Protein AF-A0A929IYF4-F1 (afdb_monomer_lite)

Foldseek 3Di:
DDDDDDDDDDDDPDPPDPPDDDDPVNVVVVVVVVVVVVVVVVVVVVVVVVVVVVVVVVVVVVVVVVVVVVVVVVVVVPPDFDQDQDPVRDGDTQWDDDPPDTDHDD

Structure (mmCIF, N/CA/C/O backbone):
data_AF-A0A929IYF4-F1
#
_entry.id   AF-A0A929IYF4-F1
#
loop_
_atom_site.group_PDB
_atom_site.id
_atom_site.type_symbol
_atom_site.label_atom_id
_atom_site.label_alt_id
_atom_site.label_comp_id
_atom_site.label_asym_id
_atom_site.label_entity_id
_atom_site.label_seq_id
_atom_site.pdbx_PDB_ins_code
_atom_site.Cartn_x
_atom_site.Cartn_y
_atom_site.Cartn_z
_atom_site.occupancy
_atom_site.B_iso_or_equiv
_atom_site.auth_seq_id
_atom_site.auth_comp_id
_atom_site.auth_asym_id
_atom_site.auth_atom_id
_atom_site.pdbx_PDB_model_num
ATOM 1 N N . MET A 1 1 ? -24.006 65.290 54.789 1.00 52.16 1 MET A N 1
ATOM 2 C CA . MET A 1 1 ? -23.890 65.030 53.338 1.00 52.16 1 MET A CA 1
ATOM 3 C C . MET A 1 1 ? -23.030 63.783 53.164 1.00 52.16 1 MET A C 1
ATOM 5 O O . MET A 1 1 ? -21.843 63.839 53.445 1.00 52.16 1 MET A O 1
ATOM 9 N N . LYS A 1 2 ? -23.649 62.620 52.917 1.00 52.84 2 LYS A N 1
ATOM 10 C CA . LYS A 1 2 ? -23.012 61.292 53.009 1.00 52.84 2 LYS A CA 1
ATOM 11 C C . LYS A 1 2 ? -23.027 60.668 51.615 1.00 52.84 2 LYS A C 1
ATOM 13 O O . LYS A 1 2 ? -23.988 59.993 51.257 1.00 52.84 2 LYS A O 1
ATOM 18 N N . GLU A 1 3 ? -22.016 60.973 50.810 1.00 56.56 3 GLU A N 1
ATOM 19 C CA . GLU A 1 3 ? -21.898 60.395 49.471 1.00 56.56 3 GLU A CA 1
ATOM 20 C C . GLU A 1 3 ? -21.140 59.071 49.483 1.00 56.56 3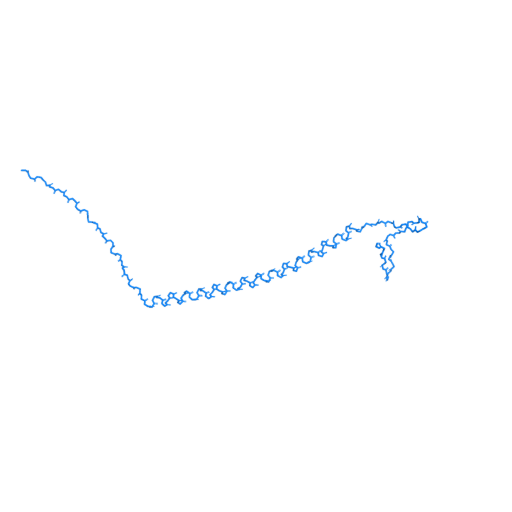 GLU A C 1
ATOM 22 O O . GLU A 1 3 ? -20.269 58.796 50.309 1.00 56.56 3 GLU A O 1
ATOM 27 N N . ARG A 1 4 ? -21.627 58.194 48.614 1.00 63.00 4 ARG A N 1
ATOM 28 C CA . ARG A 1 4 ? -21.581 56.745 48.722 1.00 63.00 4 ARG A CA 1
ATOM 29 C C . ARG A 1 4 ? -20.280 56.204 48.134 1.00 63.00 4 ARG A C 1
ATOM 31 O O . ARG A 1 4 ? -19.953 56.480 46.985 1.00 63.00 4 ARG A O 1
ATOM 38 N N . LYS A 1 5 ? -19.594 55.339 48.888 1.00 60.50 5 LYS A N 1
ATOM 39 C CA . LYS A 1 5 ? -18.618 54.396 48.327 1.00 60.50 5 LYS A CA 1
ATOM 40 C C . LYS A 1 5 ? -19.350 53.454 47.372 1.00 60.50 5 LYS A C 1
ATOM 42 O O . LYS A 1 5 ? -20.174 52.661 47.819 1.00 60.50 5 LYS A O 1
ATOM 47 N N . THR A 1 6 ? -19.019 53.513 46.088 1.00 60.31 6 THR A N 1
ATOM 48 C CA . THR A 1 6 ? -19.467 52.521 45.104 1.00 60.31 6 THR A CA 1
ATOM 49 C C . THR A 1 6 ? -18.271 51.639 44.770 1.00 60.31 6 THR A C 1
ATOM 51 O O . THR A 1 6 ? -17.393 52.038 44.014 1.00 60.31 6 THR A O 1
ATOM 54 N N . ILE A 1 7 ? -18.194 50.468 45.406 1.00 65.06 7 ILE A N 1
ATOM 55 C CA . ILE A 1 7 ? -17.186 49.446 45.106 1.00 65.06 7 ILE A CA 1
ATOM 56 C C . ILE A 1 7 ? -17.862 48.420 44.198 1.00 65.06 7 ILE A C 1
ATOM 58 O O . ILE A 1 7 ? -18.731 47.672 44.644 1.00 65.06 7 ILE A O 1
ATOM 62 N N . TYR A 1 8 ? -17.490 48.405 42.919 1.00 65.19 8 TYR A N 1
ATOM 63 C CA . TYR A 1 8 ? -17.940 47.391 41.969 1.00 65.19 8 TYR A CA 1
ATOM 64 C C . TYR A 1 8 ? -17.090 46.129 42.142 1.00 65.19 8 TYR A C 1
ATOM 66 O O . TYR A 1 8 ? -15.968 46.056 41.649 1.00 65.19 8 TYR A O 1
ATOM 74 N N . TYR A 1 9 ? -17.617 45.121 42.838 1.00 61.22 9 TYR A N 1
ATOM 75 C CA . TYR A 1 9 ? -17.037 43.779 42.799 1.00 61.22 9 TYR A CA 1
ATOM 76 C C . TYR A 1 9 ? -17.517 43.070 41.531 1.00 61.22 9 TYR A C 1
ATOM 78 O O . TYR A 1 9 ? -18.672 42.651 41.433 1.00 61.22 9 TYR A O 1
ATOM 86 N N . GLY A 1 10 ? -16.623 42.956 40.548 1.00 68.38 10 GLY A N 1
ATOM 87 C CA . GLY A 1 10 ? -16.837 42.136 39.361 1.00 68.38 10 GLY A CA 1
ATOM 88 C C . GLY A 1 10 ? -17.045 40.677 39.762 1.00 68.38 10 GLY A C 1
ATOM 89 O O . GLY A 1 10 ? -16.165 40.051 40.351 1.00 68.38 10 GLY A O 1
ATOM 90 N N . LYS A 1 11 ? -18.221 40.123 39.455 1.00 67.56 11 LYS A N 1
ATOM 91 C CA . LYS A 1 11 ? -18.465 38.686 39.587 1.00 67.56 11 LYS A CA 1
ATOM 92 C C . LYS A 1 11 ? -17.694 37.951 38.493 1.00 67.56 11 LYS A C 1
ATOM 94 O O . LYS A 1 11 ? -18.114 37.944 37.339 1.00 67.56 11 LYS A O 1
ATOM 99 N N . VAL A 1 12 ? -16.591 37.304 38.859 1.00 69.12 12 VAL A N 1
ATOM 100 C CA . VAL A 1 12 ? -15.920 36.330 37.991 1.00 69.12 12 VAL A CA 1
ATOM 101 C C . VAL A 1 12 ? -16.787 35.073 37.947 1.00 69.12 12 VAL A C 1
ATOM 103 O O . VAL A 1 12 ? -16.931 34.364 38.943 1.00 69.12 12 VAL A O 1
ATOM 106 N N . LYS A 1 13 ? -17.409 34.813 36.795 1.00 68.31 13 LYS A N 1
ATOM 107 C CA . LYS A 1 13 ? -18.137 33.570 36.532 1.00 68.31 13 LYS A CA 1
ATOM 108 C C . LYS A 1 13 ? -17.105 32.472 36.273 1.00 68.31 13 LYS A C 1
ATOM 110 O O . LYS A 1 13 ? -16.592 32.357 35.165 1.00 68.31 13 LYS A O 1
ATOM 115 N N . LEU A 1 14 ? -16.784 31.694 37.306 1.00 67.81 14 LEU A N 1
ATOM 116 C CA . LEU A 1 14 ? -16.053 30.436 37.157 1.00 67.81 14 LEU A CA 1
ATOM 117 C C . LEU A 1 14 ? -16.872 29.529 36.238 1.00 67.81 14 LEU A C 1
ATOM 119 O O . LEU A 1 14 ? -17.995 29.141 36.561 1.00 67.81 14 LEU A O 1
ATOM 123 N N . ILE A 1 15 ? -16.326 29.251 35.060 1.00 69.56 15 ILE A N 1
ATOM 124 C CA . ILE A 1 15 ? -16.86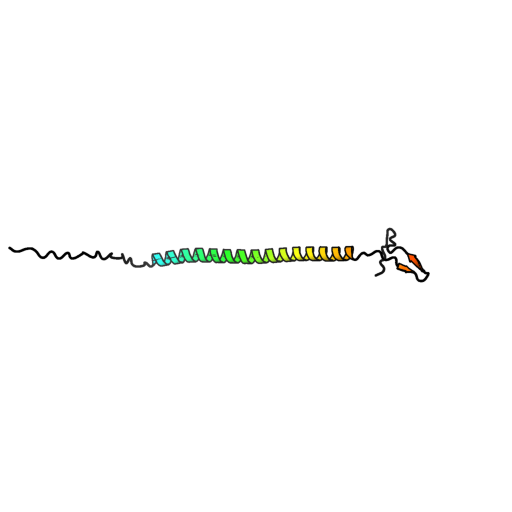9 28.262 34.141 1.00 69.56 15 ILE A CA 1
ATOM 125 C C . ILE A 1 15 ? -16.622 26.922 34.833 1.00 69.56 15 ILE A C 1
ATOM 127 O O . ILE A 1 15 ? -15.487 26.452 34.883 1.00 69.56 15 ILE A O 1
ATOM 131 N N . SER A 1 16 ? -17.646 26.347 35.463 1.00 66.88 16 SER A N 1
ATOM 132 C CA . SER A 1 16 ? -17.548 24.995 36.000 1.00 66.88 16 SER A CA 1
ATOM 133 C C . SER A 1 16 ? -17.415 24.058 34.805 1.00 66.88 16 SER A C 1
ATOM 135 O O . SER A 1 16 ? -18.402 23.768 34.126 1.00 66.88 16 SER A O 1
ATOM 137 N N . GLY A 1 17 ? -16.182 23.656 34.501 1.00 68.25 17 GLY A N 1
ATOM 138 C CA . GLY A 1 17 ? -15.917 22.591 33.548 1.00 68.25 17 GLY A CA 1
ATOM 139 C C . GLY A 1 17 ? -16.686 21.355 33.994 1.00 68.25 17 GLY A C 1
ATOM 140 O O . GLY A 1 17 ? -16.586 20.947 35.149 1.00 68.25 17 GLY A O 1
ATOM 141 N N . ILE A 1 18 ? -17.500 20.801 33.101 1.00 65.75 18 ILE A N 1
ATOM 142 C CA . ILE A 1 18 ? -18.193 19.547 33.362 1.00 65.75 18 ILE A CA 1
ATOM 143 C C . ILE A 1 18 ? -17.119 18.458 33.341 1.00 65.75 18 ILE A C 1
ATOM 145 O O . ILE A 1 18 ? -16.703 18.008 32.278 1.00 65.75 18 ILE A O 1
ATOM 149 N N . THR A 1 19 ? -16.638 18.044 34.508 1.00 66.50 19 THR A N 1
ATOM 150 C CA . THR A 1 19 ? -15.855 16.816 34.644 1.00 66.50 19 THR A CA 1
ATOM 151 C C . THR A 1 19 ? -16.816 15.632 34.616 1.00 66.50 19 THR A C 1
ATOM 153 O O . THR A 1 19 ? -17.274 15.152 35.651 1.00 66.50 19 THR A O 1
ATOM 156 N N . VAL A 1 20 ? -17.164 15.183 33.407 1.00 71.88 20 VAL A N 1
ATOM 157 C CA . VAL A 1 20 ? -17.834 13.891 33.204 1.00 71.88 20 VAL A CA 1
ATOM 158 C C . VAL A 1 20 ? -16.789 12.793 33.413 1.00 71.88 20 VAL A C 1
ATOM 160 O O . VAL A 1 20 ? -15.709 12.844 32.827 1.00 71.88 20 VAL A O 1
ATOM 163 N N . GLY A 1 21 ? -17.075 11.834 34.293 1.00 72.69 21 GLY A N 1
ATOM 164 C CA . GLY A 1 21 ? -16.198 10.688 34.533 1.00 72.69 21 GLY A CA 1
ATOM 165 C C . GLY A 1 21 ? -16.193 9.727 33.342 1.00 72.69 21 GLY A C 1
ATOM 166 O O . GLY A 1 21 ? -17.247 9.425 32.789 1.00 72.69 21 GLY A O 1
ATOM 167 N N . PHE A 1 22 ? -15.007 9.242 32.972 1.00 78.56 22 PHE A N 1
ATOM 168 C CA . PHE A 1 22 ? -14.805 8.261 31.903 1.00 78.56 22 PHE A CA 1
ATOM 169 C C . PHE A 1 22 ? -15.453 6.926 32.292 1.00 78.56 22 PHE A C 1
ATOM 171 O O . PHE A 1 22 ? -15.200 6.410 33.385 1.00 78.56 22 PHE A O 1
ATOM 178 N N . THR A 1 23 ? -16.287 6.356 31.424 1.00 91.31 23 THR A N 1
ATOM 179 C CA . THR A 1 23 ? -16.912 5.050 31.694 1.00 91.31 23 THR A CA 1
ATOM 180 C C . THR A 1 23 ? -16.098 3.908 31.084 1.00 91.31 23 THR A C 1
ATOM 182 O O . THR A 1 23 ? -15.378 4.088 30.103 1.00 91.31 23 THR A O 1
ATOM 185 N N . LEU A 1 24 ? -16.243 2.692 31.625 1.00 93.19 24 LEU A N 1
ATOM 186 C CA . LEU A 1 24 ? -15.657 1.490 31.011 1.00 93.19 24 LEU A CA 1
ATOM 187 C C . LEU A 1 24 ? -16.177 1.266 29.583 1.00 93.19 24 LEU A C 1
ATOM 189 O O . LEU A 1 24 ? -15.424 0.836 28.713 1.00 93.19 24 LEU A O 1
ATOM 193 N N . LEU A 1 25 ? -17.453 1.579 29.339 1.00 94.06 25 LEU A N 1
ATOM 194 C CA . LEU A 1 25 ? -18.077 1.438 28.025 1.00 94.06 25 LEU A CA 1
ATOM 195 C C . LEU A 1 25 ? -17.405 2.349 26.991 1.00 94.06 25 LEU A C 1
ATOM 197 O O . LEU A 1 25 ? -17.155 1.920 25.870 1.00 94.06 25 LEU A O 1
ATOM 201 N N . GLU A 1 26 ? -17.061 3.575 27.375 1.00 91.88 26 GLU A N 1
ATOM 202 C CA . GLU A 1 26 ? -16.405 4.549 26.500 1.00 91.88 26 GLU A CA 1
ATOM 203 C C . GLU A 1 26 ? -15.003 4.088 26.078 1.00 91.88 26 GLU A C 1
ATOM 205 O O . GLU A 1 26 ? -14.660 4.147 24.896 1.00 91.88 26 GLU A O 1
ATOM 210 N N . LEU A 1 27 ? -14.234 3.511 27.012 1.00 94.75 27 LEU A N 1
ATOM 211 C CA . LEU A 1 27 ? -12.948 2.883 26.699 1.00 94.75 27 LEU A CA 1
ATOM 212 C C . LEU A 1 27 ? -13.112 1.693 25.744 1.00 94.75 27 LEU A C 1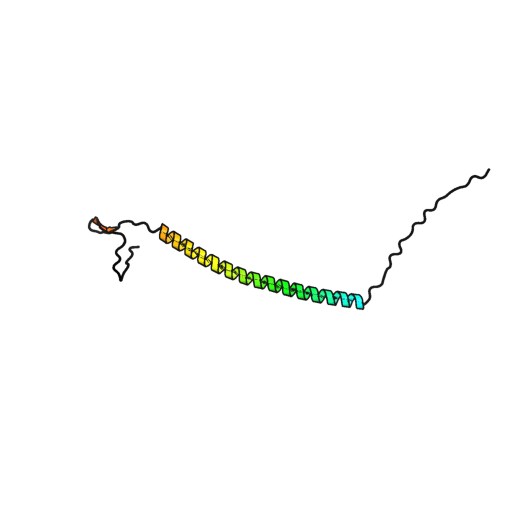
ATOM 214 O O . LEU A 1 27 ? -12.345 1.559 24.794 1.00 94.75 27 LEU A O 1
ATOM 218 N N . LEU A 1 28 ? -14.108 0.833 25.979 1.00 96.88 28 LEU A N 1
ATOM 219 C CA . LEU A 1 28 ? -14.365 -0.333 25.130 1.00 96.88 28 LEU A CA 1
ATOM 220 C C . LEU A 1 28 ? -14.734 0.075 23.703 1.00 96.88 28 LEU A C 1
ATOM 222 O O . LEU A 1 28 ? -14.211 -0.505 22.753 1.00 96.88 28 LEU A O 1
ATOM 226 N N . VAL A 1 29 ? -15.586 1.089 23.544 1.00 96.44 29 VAL A N 1
ATOM 227 C CA . VAL A 1 29 ? -15.948 1.620 22.223 1.00 96.44 29 VAL A CA 1
ATOM 228 C C . VAL A 1 29 ? -14.728 2.245 21.542 1.00 96.44 29 VAL A C 1
ATOM 230 O O . VAL A 1 29 ? -14.478 1.959 20.371 1.00 96.44 29 VAL A O 1
ATOM 233 N N . ALA A 1 30 ? -13.924 3.029 22.266 1.00 96.75 30 ALA A N 1
ATOM 234 C CA . ALA A 1 30 ? -12.698 3.613 21.726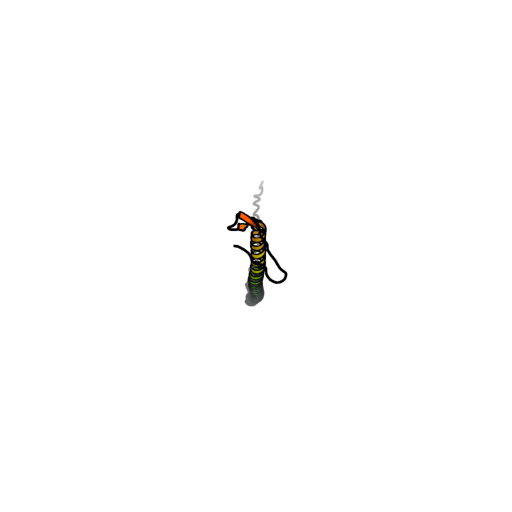 1.00 96.75 30 ALA A CA 1
ATOM 235 C C . ALA A 1 30 ? -11.710 2.535 21.249 1.00 96.75 30 ALA A C 1
ATOM 237 O O . ALA A 1 30 ? -11.183 2.630 20.141 1.00 96.75 30 ALA A O 1
ATOM 238 N N . LEU A 1 31 ? -11.506 1.479 22.043 1.00 97.62 31 LEU A N 1
ATOM 239 C CA . LEU A 1 31 ? -10.644 0.352 21.683 1.00 97.62 31 LEU A CA 1
ATOM 240 C C . LEU A 1 31 ? -11.199 -0.450 20.503 1.00 97.62 31 LEU A C 1
ATOM 242 O O . LEU A 1 31 ? -10.425 -0.850 19.638 1.00 97.62 31 LEU A O 1
ATOM 246 N N . ALA A 1 32 ? -12.515 -0.655 20.430 1.00 98.06 32 ALA A N 1
ATOM 247 C CA . ALA A 1 32 ? -13.144 -1.348 19.309 1.00 98.06 32 ALA A CA 1
ATOM 248 C C . ALA A 1 32 ? -12.939 -0.583 17.992 1.00 98.06 32 ALA A C 1
ATOM 250 O O . ALA A 1 32 ? -12.494 -1.164 17.002 1.00 98.06 32 ALA A O 1
ATOM 251 N N . ILE A 1 33 ? -13.190 0.730 17.992 1.00 98.25 33 ILE A N 1
ATOM 252 C CA . ILE A 1 33 ? -12.969 1.584 16.817 1.00 98.25 33 ILE A CA 1
ATOM 253 C C . ILE A 1 33 ? -11.481 1.609 16.453 1.00 98.25 33 ILE A C 1
ATOM 255 O O . ILE A 1 33 ? -11.125 1.426 15.288 1.00 98.25 33 ILE A O 1
ATOM 259 N N . PHE A 1 34 ? -10.604 1.781 17.445 1.00 98.50 34 PHE A N 1
ATOM 260 C CA . PHE A 1 34 ? -9.160 1.786 17.233 1.00 98.50 34 PHE A CA 1
ATOM 261 C C . PHE A 1 34 ? -8.665 0.472 16.620 1.00 98.50 34 PHE A C 1
ATOM 263 O O . PHE A 1 34 ? -7.890 0.501 15.667 1.00 98.50 34 PHE A O 1
ATOM 270 N N . ALA A 1 35 ? -9.145 -0.674 17.108 1.00 98.44 35 ALA A N 1
ATOM 271 C CA . ALA A 1 35 ? -8.778 -1.984 16.583 1.00 98.44 35 ALA A CA 1
ATOM 272 C C . ALA A 1 35 ? -9.190 -2.151 15.112 1.00 98.44 35 ALA A C 1
ATOM 274 O O . ALA A 1 35 ? -8.395 -2.640 14.309 1.00 98.44 35 ALA A O 1
ATOM 275 N N . VAL A 1 36 ? -10.391 -1.695 14.737 1.00 98.56 36 VAL A N 1
ATOM 276 C CA . VAL A 1 36 ? -10.852 -1.725 13.338 1.00 98.56 36 VAL A CA 1
ATOM 277 C C . VAL A 1 36 ? -9.967 -0.844 12.455 1.00 98.56 36 VAL A C 1
ATOM 279 O O . VAL A 1 36 ? -9.486 -1.306 11.420 1.00 98.56 36 VAL A O 1
ATOM 282 N N . ILE A 1 37 ? -9.686 0.392 12.878 1.00 98.56 37 ILE A N 1
ATOM 283 C CA . ILE A 1 37 ? -8.815 1.310 12.127 1.00 98.56 37 ILE A CA 1
ATOM 284 C C . ILE A 1 37 ? -7.401 0.729 11.992 1.00 98.56 37 ILE A C 1
ATOM 286 O O . ILE A 1 37 ? -6.832 0.755 10.902 1.00 98.56 37 ILE A O 1
ATOM 290 N N . ALA A 1 38 ? -6.842 0.167 13.065 1.00 98.38 38 ALA A N 1
ATOM 291 C CA . ALA A 1 38 ? -5.519 -0.449 13.056 1.00 98.38 38 ALA A CA 1
ATOM 292 C C . ALA A 1 38 ? -5.457 -1.656 12.106 1.00 98.38 38 ALA A C 1
ATOM 294 O O . ALA A 1 38 ? -4.507 -1.777 11.331 1.00 98.38 38 ALA A O 1
ATOM 295 N N . ALA A 1 39 ? -6.485 -2.510 12.106 1.00 98.25 39 ALA A N 1
ATOM 296 C CA . ALA A 1 39 ? -6.580 -3.639 11.184 1.00 98.25 39 ALA A CA 1
ATOM 297 C C . ALA A 1 39 ? -6.649 -3.172 9.719 1.00 98.25 39 ALA A C 1
ATOM 299 O O . ALA A 1 39 ? -5.931 -3.696 8.863 1.00 98.25 39 ALA A O 1
ATOM 300 N N . MET A 1 40 ? -7.452 -2.142 9.433 1.00 98.44 40 MET A N 1
ATOM 301 C CA . MET A 1 40 ? -7.532 -1.541 8.098 1.00 98.44 40 MET A CA 1
ATOM 302 C C . MET A 1 40 ? -6.197 -0.923 7.668 1.00 98.44 40 MET A C 1
ATOM 304 O O . MET A 1 40 ? -5.757 -1.146 6.541 1.00 98.44 40 MET A O 1
ATOM 308 N N . ALA A 1 41 ? -5.525 -0.192 8.559 1.00 98.12 41 ALA A N 1
ATOM 309 C CA . ALA A 1 41 ? -4.225 0.416 8.287 1.00 98.12 41 ALA A CA 1
ATOM 310 C C . ALA A 1 41 ? -3.154 -0.643 7.991 1.00 98.12 41 ALA A C 1
ATOM 312 O O . ALA A 1 41 ? -2.402 -0.508 7.025 1.00 98.12 41 ALA A O 1
ATOM 313 N N . TYR A 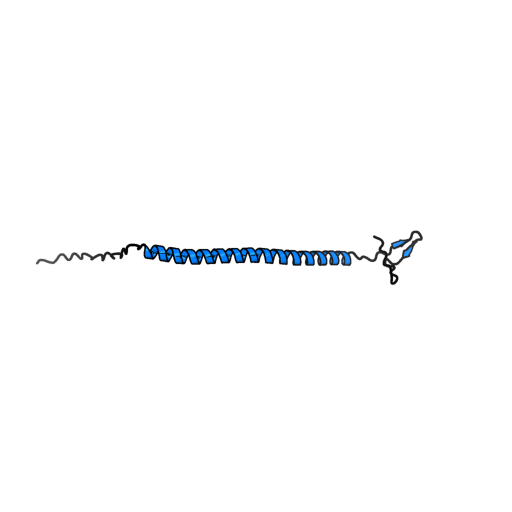1 42 ? -3.125 -1.728 8.771 1.00 97.88 42 TYR A N 1
ATOM 314 C CA . TYR A 1 42 ? -2.213 -2.846 8.541 1.00 97.88 42 TYR A CA 1
ATOM 315 C C . TYR A 1 42 ? -2.475 -3.529 7.191 1.00 97.88 42 TYR A C 1
ATOM 317 O O . TYR A 1 42 ? -1.543 -3.765 6.420 1.00 97.88 42 TYR A O 1
ATOM 325 N N . SER A 1 43 ? -3.746 -3.769 6.852 1.00 97.25 43 SER A N 1
ATOM 326 C CA . SER A 1 43 ? -4.133 -4.293 5.536 1.00 97.25 43 SER A CA 1
ATOM 327 C C . SER A 1 43 ? -3.717 -3.353 4.396 1.00 97.25 43 SER A C 1
ATOM 329 O O . SER A 1 43 ? -3.219 -3.804 3.359 1.00 97.25 43 SER A O 1
ATOM 331 N N . GLY A 1 44 ? -3.885 -2.041 4.581 1.00 97.94 44 GLY A N 1
ATOM 332 C CA . GLY A 1 44 ? -3.454 -1.022 3.624 1.00 97.94 44 GLY A CA 1
ATOM 333 C C . GLY A 1 44 ? -1.941 -1.038 3.406 1.00 97.94 44 GLY A C 1
ATOM 334 O O . GLY A 1 44 ? -1.484 -1.065 2.264 1.00 97.94 44 GLY A O 1
ATOM 335 N N . LEU A 1 45 ? -1.157 -1.119 4.484 1.00 98.00 45 LEU A N 1
ATOM 336 C CA . LEU A 1 45 ? 0.300 -1.235 4.405 1.00 98.00 45 LEU A CA 1
ATOM 337 C C . LEU A 1 45 ? 0.728 -2.493 3.641 1.00 98.00 45 LEU A C 1
ATOM 339 O O . LEU A 1 45 ? 1.564 -2.409 2.743 1.00 98.00 45 LEU A O 1
ATOM 343 N N . ASN A 1 46 ? 0.131 -3.646 3.950 1.00 98.06 46 ASN A N 1
ATOM 344 C CA . ASN A 1 46 ? 0.443 -4.894 3.255 1.00 98.06 46 ASN A CA 1
ATOM 345 C C . ASN A 1 46 ? 0.146 -4.809 1.746 1.00 98.06 46 ASN A C 1
ATOM 347 O O . ASN A 1 46 ? 0.917 -5.297 0.916 1.00 98.06 46 ASN A O 1
ATOM 351 N N . THR A 1 47 ? -0.943 -4.126 1.387 1.00 97.81 47 THR A N 1
ATOM 352 C CA . THR A 1 47 ? -1.309 -3.863 -0.011 1.00 97.81 47 THR A CA 1
ATOM 353 C C . THR A 1 47 ? -0.241 -3.021 -0.711 1.00 97.81 47 THR A C 1
ATOM 355 O O . THR A 1 47 ? 0.194 -3.373 -1.806 1.00 97.81 47 THR A O 1
ATOM 358 N N . ILE A 1 48 ? 0.242 -1.955 -0.066 1.00 98.06 48 ILE A N 1
ATOM 359 C CA . ILE A 1 48 ? 1.301 -1.087 -0.608 1.00 98.06 48 ILE A CA 1
ATOM 360 C C . ILE A 1 48 ? 2.610 -1.860 -0.791 1.00 98.06 48 ILE A C 1
ATOM 362 O O . ILE A 1 48 ? 3.254 -1.735 -1.832 1.00 98.06 48 ILE A O 1
ATOM 366 N N . LEU A 1 49 ? 3.003 -2.676 0.190 1.00 98.31 49 LEU A N 1
ATOM 367 C CA . LEU A 1 49 ? 4.218 -3.489 0.098 1.00 98.31 49 LEU A CA 1
ATOM 368 C C . LEU A 1 49 ? 4.140 -4.479 -1.068 1.00 98.31 49 LEU A C 1
ATOM 370 O O . LEU A 1 49 ? 5.087 -4.596 -1.844 1.00 98.31 49 LEU A O 1
ATOM 374 N N . THR A 1 50 ? 2.993 -5.134 -1.235 1.00 98.00 50 THR A N 1
ATOM 375 C CA . THR A 1 50 ? 2.766 -6.073 -2.341 1.00 98.00 50 THR A CA 1
ATOM 376 C C . THR A 1 50 ? 2.785 -5.359 -3.693 1.00 98.00 50 THR A C 1
ATOM 378 O O . THR A 1 50 ? 3.440 -5.821 -4.627 1.00 98.00 50 THR A O 1
ATOM 381 N N . ALA A 1 51 ? 2.134 -4.197 -3.792 1.00 97.50 51 ALA A N 1
ATOM 382 C CA . ALA A 1 51 ? 2.153 -3.378 -5.001 1.00 97.50 51 ALA A CA 1
ATOM 383 C C . ALA A 1 51 ? 3.577 -2.923 -5.358 1.00 97.50 51 ALA A C 1
ATOM 385 O O . ALA A 1 51 ? 3.966 -2.989 -6.522 1.00 97.50 51 ALA A O 1
ATOM 386 N N . ARG A 1 52 ? 4.387 -2.529 -4.363 1.00 97.94 52 ARG A N 1
ATOM 387 C CA . ARG A 1 52 ? 5.796 -2.164 -4.570 1.00 97.94 52 ARG A CA 1
ATOM 388 C C . ARG A 1 52 ? 6.584 -3.315 -5.194 1.00 97.94 52 ARG A C 1
ATOM 390 O O . ARG A 1 52 ? 7.275 -3.084 -6.178 1.00 97.94 52 ARG A O 1
ATOM 397 N N . LEU A 1 53 ? 6.442 -4.535 -4.671 1.00 97.56 53 LEU A N 1
ATOM 398 C CA . LEU A 1 53 ? 7.127 -5.716 -5.213 1.00 97.56 53 LEU A CA 1
ATOM 399 C C . LEU A 1 53 ? 6.736 -5.996 -6.673 1.00 97.56 53 LEU A C 1
ATOM 401 O O . LEU A 1 53 ? 7.596 -6.295 -7.499 1.00 97.56 53 LEU A O 1
ATOM 405 N N . GLN A 1 54 ? 5.452 -5.858 -7.011 1.00 97.31 54 GLN A N 1
ATOM 406 C CA . GLN A 1 54 ? 4.974 -6.042 -8.386 1.00 97.31 54 GLN A CA 1
ATOM 407 C C . GLN A 1 54 ? 5.505 -4.964 -9.338 1.00 97.31 54 GLN A C 1
ATOM 409 O O . GLN A 1 54 ? 5.899 -5.274 -10.463 1.00 97.31 54 GLN A O 1
ATOM 414 N N . ILE A 1 55 ? 5.531 -3.704 -8.896 1.00 98.12 55 ILE A N 1
ATOM 415 C CA . ILE A 1 55 ? 6.080 -2.589 -9.678 1.00 98.12 55 ILE A CA 1
ATOM 416 C C . ILE A 1 55 ? 7.578 -2.793 -9.914 1.00 98.12 55 ILE A C 1
ATOM 418 O O . ILE A 1 55 ? 8.053 -2.582 -11.025 1.00 98.12 55 ILE A O 1
ATOM 422 N N . GLU A 1 56 ? 8.314 -3.229 -8.893 1.00 97.94 56 GLU A N 1
ATOM 423 C CA . GLU A 1 56 ? 9.757 -3.463 -8.971 1.00 97.94 56 GLU A CA 1
ATOM 424 C C . GLU A 1 56 ? 10.088 -4.568 -9.991 1.00 97.94 56 GLU A C 1
ATOM 426 O O . GLU A 1 56 ? 10.950 -4.370 -10.848 1.00 97.94 56 GLU A O 1
ATOM 431 N N . GLN A 1 57 ? 9.315 -5.663 -10.011 1.00 97.62 57 GLN A N 1
ATOM 432 C CA . GLN A 1 57 ? 9.435 -6.701 -11.045 1.00 97.62 57 GLN A CA 1
ATOM 433 C C . GLN A 1 57 ? 9.161 -6.173 -12.460 1.00 97.62 57 GLN A C 1
ATOM 435 O O . GLN A 1 57 ? 9.906 -6.478 -13.392 1.00 97.62 57 GLN A O 1
ATOM 440 N N . GLN A 1 58 ? 8.102 -5.382 -12.646 1.00 97.31 58 GLN A N 1
ATOM 441 C CA . GLN A 1 58 ? 7.781 -4.818 -13.963 1.00 97.31 58 GLN A CA 1
ATOM 442 C C . GLN A 1 58 ? 8.848 -3.821 -14.429 1.00 97.31 58 GLN A C 1
ATOM 444 O O . GLN A 1 58 ? 9.236 -3.823 -15.599 1.00 97.31 58 GLN A O 1
ATOM 449 N N . ALA A 1 59 ? 9.366 -3.001 -13.514 1.00 97.62 59 ALA A N 1
ATOM 450 C CA . ALA A 1 59 ? 10.455 -2.076 -13.795 1.00 97.62 59 ALA A CA 1
ATOM 451 C C . ALA A 1 59 ? 11.726 -2.823 -14.226 1.00 97.62 59 ALA A C 1
ATOM 453 O O . ALA A 1 59 ? 12.369 -2.422 -15.197 1.00 97.62 59 ALA A O 1
ATOM 454 N N . GLU A 1 60 ? 12.060 -3.937 -13.569 1.00 97.44 60 GLU A N 1
ATOM 455 C CA . GLU A 1 60 ? 13.205 -4.768 -13.943 1.00 97.44 60 GLU A CA 1
ATOM 456 C C . GLU A 1 60 ? 13.046 -5.371 -15.348 1.00 97.44 60 GLU A C 1
ATOM 458 O O . GLU A 1 60 ? 13.983 -5.320 -16.155 1.00 97.44 60 GLU A O 1
ATOM 463 N N . GLN A 1 61 ? 11.851 -5.868 -15.680 1.00 96.75 61 GLN A N 1
ATOM 464 C CA . GLN A 1 61 ? 11.543 -6.385 -17.015 1.00 96.75 61 GLN A CA 1
ATOM 465 C C . GLN A 1 61 ? 11.696 -5.302 -18.088 1.00 96.75 61 GLN A C 1
ATOM 467 O O . GLN A 1 61 ? 12.393 -5.517 -19.082 1.00 96.75 61 GLN A O 1
ATOM 472 N N . LEU A 1 62 ? 11.131 -4.112 -17.871 1.00 97.56 62 LEU A N 1
ATOM 473 C CA . LEU A 1 62 ? 11.277 -2.988 -18.800 1.00 97.56 62 LEU A CA 1
ATOM 474 C C . LEU A 1 62 ? 12.741 -2.555 -18.948 1.00 97.56 62 LEU A C 1
ATOM 476 O O . LEU A 1 62 ? 13.218 -2.363 -20.068 1.00 97.56 62 LEU A O 1
ATOM 480 N N . ALA A 1 63 ? 13.484 -2.471 -17.844 1.00 96.94 63 ALA A N 1
ATOM 481 C CA . ALA A 1 63 ? 14.905 -2.143 -17.867 1.00 96.94 63 ALA A CA 1
ATOM 482 C C . ALA A 1 63 ? 15.732 -3.210 -18.604 1.00 96.94 63 ALA A C 1
ATOM 484 O O . ALA A 1 63 ? 16.741 -2.892 -19.234 1.00 96.94 63 ALA A O 1
ATOM 485 N N . SER A 1 64 ? 15.346 -4.487 -18.534 1.00 96.12 64 SER A N 1
ATOM 486 C CA . SER A 1 64 ? 16.001 -5.554 -19.302 1.00 96.12 64 SER A CA 1
ATOM 487 C C . SER A 1 64 ? 15.792 -5.374 -20.812 1.00 96.12 64 SER A C 1
ATOM 489 O O . SER A 1 64 ? 16.758 -5.431 -21.572 1.00 96.12 64 SER A O 1
ATOM 491 N N . LEU A 1 65 ? 14.570 -5.042 -21.238 1.00 96.19 65 LEU A N 1
ATOM 492 C CA . LEU A 1 65 ? 14.245 -4.791 -22.643 1.00 96.19 65 LEU A CA 1
ATOM 493 C C . LEU A 1 65 ? 14.977 -3.560 -23.181 1.00 96.19 65 LEU A C 1
ATOM 495 O O . LEU A 1 65 ? 15.577 -3.619 -24.252 1.00 96.19 65 LEU A O 1
ATOM 499 N N . GLN A 1 66 ? 14.999 -2.466 -22.418 1.00 95.56 66 GLN A N 1
ATOM 500 C CA . GLN A 1 66 ? 15.746 -1.261 -22.791 1.00 95.56 66 GLN A CA 1
ATOM 501 C C . GLN A 1 66 ? 17.239 -1.556 -22.976 1.00 95.56 66 GLN A C 1
ATOM 503 O O . GLN A 1 66 ? 17.833 -1.126 -23.964 1.00 95.56 66 GLN A O 1
ATOM 508 N N . ARG A 1 67 ? 17.839 -2.350 -22.078 1.00 95.81 67 ARG A N 1
ATOM 509 C CA . ARG A 1 67 ? 19.242 -2.778 -22.197 1.00 95.81 67 ARG A CA 1
ATOM 510 C C . ARG A 1 67 ? 19.503 -3.569 -23.481 1.00 95.81 67 ARG A C 1
ATOM 512 O O . ARG A 1 67 ? 20.539 -3.361 -24.108 1.00 95.81 67 ARG A O 1
ATOM 519 N N . ILE A 1 68 ? 18.575 -4.438 -23.887 1.00 94.25 68 ILE A N 1
ATOM 520 C CA . ILE A 1 68 ? 18.680 -5.195 -25.144 1.00 94.25 68 ILE A CA 1
ATOM 521 C C . ILE A 1 68 ? 18.671 -4.247 -26.344 1.00 94.25 68 ILE A C 1
ATOM 523 O O . ILE A 1 68 ? 19.549 -4.353 -27.197 1.00 94.25 68 ILE A O 1
ATOM 527 N N . PHE A 1 69 ? 17.732 -3.300 -26.396 1.00 94.06 69 PHE A N 1
ATOM 528 C CA . PHE A 1 69 ? 17.655 -2.346 -27.506 1.00 94.06 69 PHE A CA 1
ATOM 529 C C . PHE A 1 69 ? 18.882 -1.441 -27.597 1.00 94.06 69 PHE A C 1
ATOM 531 O O . PHE A 1 69 ? 19.367 -1.210 -28.698 1.00 94.06 69 PHE A O 1
ATOM 538 N N . ILE A 1 70 ? 19.419 -0.979 -26.464 1.00 93.56 70 ILE A N 1
ATOM 539 C CA . ILE A 1 70 ? 20.664 -0.195 -26.444 1.00 93.56 70 ILE A CA 1
ATOM 540 C C . ILE A 1 70 ? 21.820 -1.021 -27.008 1.00 93.56 70 ILE A C 1
ATOM 542 O O . ILE A 1 70 ? 22.563 -0.541 -27.859 1.00 93.56 70 ILE A O 1
ATOM 546 N N . LYS A 1 71 ? 21.959 -2.276 -26.565 1.00 91.81 71 LYS A N 1
ATOM 547 C CA . LYS A 1 71 ? 23.025 -3.160 -27.042 1.00 91.81 71 LYS A CA 1
ATOM 548 C C . LYS A 1 71 ? 22.909 -3.425 -28.544 1.00 91.81 71 LYS A C 1
ATOM 550 O O . LYS A 1 71 ? 23.891 -3.290 -29.258 1.00 91.81 71 LYS A O 1
ATOM 555 N N . LEU A 1 72 ? 21.704 -3.726 -29.022 1.00 89.19 72 LEU A N 1
ATOM 556 C CA . LEU A 1 72 ? 21.440 -3.950 -30.441 1.00 89.19 72 LEU A CA 1
ATOM 557 C C . LEU A 1 72 ? 21.668 -2.677 -31.270 1.00 89.19 72 LEU A C 1
ATOM 559 O O . LEU A 1 72 ? 22.221 -2.752 -32.362 1.00 89.19 72 LEU A O 1
ATOM 563 N N . GLY A 1 73 ? 21.288 -1.510 -30.744 1.00 88.50 73 GLY A N 1
ATOM 564 C CA . GLY A 1 73 ? 21.575 -0.217 -31.363 1.00 88.50 73 GLY A CA 1
ATOM 565 C C . GLY A 1 73 ? 23.075 0.018 -31.521 1.00 88.50 73 GLY A C 1
ATOM 566 O O . GLY A 1 73 ? 23.525 0.323 -32.621 1.00 88.50 73 GLY A O 1
ATOM 567 N N . HIS A 1 74 ? 23.858 -0.222 -30.464 1.00 87.62 74 HIS A N 1
ATOM 568 C CA . HIS A 1 74 ? 25.319 -0.160 -30.540 1.00 87.62 74 HIS A CA 1
ATOM 569 C C . HIS A 1 74 ? 25.893 -1.154 -31.559 1.00 87.62 74 HIS A C 1
ATOM 571 O O . HIS A 1 74 ? 26.774 -0.771 -32.322 1.00 87.62 74 HIS A O 1
ATOM 577 N N . ASP A 1 75 ? 25.400 -2.395 -31.612 1.00 82.56 75 ASP A N 1
ATOM 578 C CA . ASP A 1 75 ? 25.876 -3.401 -32.573 1.00 82.56 75 ASP A CA 1
ATOM 579 C C . ASP A 1 75 ? 25.608 -2.967 -34.031 1.00 82.56 75 ASP A C 1
ATOM 581 O O . ASP A 1 75 ? 26.448 -3.170 -34.909 1.00 82.56 75 ASP A O 1
ATOM 585 N N . ILE A 1 76 ? 24.464 -2.320 -34.294 1.00 85.06 76 ILE A N 1
ATOM 586 C CA . ILE A 1 76 ? 24.128 -1.772 -35.619 1.00 85.06 76 ILE A CA 1
ATOM 587 C C . ILE A 1 76 ? 24.984 -0.547 -35.949 1.00 85.06 76 ILE A C 1
ATOM 589 O O . ILE A 1 76 ? 25.481 -0.440 -37.067 1.00 85.06 76 ILE A O 1
ATOM 593 N N . GLU A 1 77 ? 25.187 0.375 -35.010 1.00 82.56 77 GLU A N 1
ATOM 594 C CA . GLU A 1 77 ? 26.048 1.546 -35.233 1.00 82.56 77 GLU A CA 1
ATOM 595 C C . GLU A 1 77 ? 27.518 1.154 -35.437 1.00 82.56 77 GLU A C 1
ATOM 597 O O . GLU A 1 77 ? 28.241 1.794 -36.202 1.00 82.56 77 GLU A O 1
ATOM 602 N N . GLN A 1 78 ? 27.961 0.070 -34.795 1.00 72.75 78 GLN A N 1
ATOM 603 C CA . GLN A 1 78 ? 29.293 -0.507 -34.981 1.00 72.75 78 GLN A CA 1
ATOM 604 C C . GLN A 1 78 ? 29.424 -1.334 -36.266 1.00 72.75 78 GLN A C 1
ATOM 606 O O . GLN A 1 78 ? 30.540 -1.739 -36.608 1.00 72.75 78 GLN A O 1
ATOM 611 N N . TYR A 1 79 ? 28.338 -1.545 -37.018 1.00 66.12 79 TYR A N 1
ATOM 612 C CA . TYR A 1 79 ? 28.403 -2.128 -38.352 1.00 66.12 79 TYR A CA 1
ATOM 613 C C . TYR A 1 79 ? 29.045 -1.130 -39.330 1.00 66.12 79 TYR A C 1
ATOM 615 O O . TYR A 1 79 ? 28.394 -0.385 -40.060 1.00 66.12 79 TYR A O 1
ATOM 623 N N . ILE A 1 80 ? 30.374 -1.113 -39.343 1.00 59.88 80 ILE A N 1
ATOM 624 C CA . ILE A 1 80 ? 31.175 -0.369 -40.307 1.00 59.88 80 ILE A CA 1
ATOM 625 C C . ILE A 1 80 ? 31.566 -1.356 -41.411 1.00 59.88 80 ILE A C 1
ATOM 627 O O . ILE A 1 80 ? 32.331 -2.288 -41.165 1.00 59.88 80 ILE A O 1
ATOM 631 N N . GLN A 1 81 ? 31.082 -1.147 -42.641 1.00 52.72 81 GLN A N 1
ATOM 632 C CA . GLN A 1 81 ? 31.575 -1.860 -43.829 1.00 52.72 81 GLN A CA 1
ATOM 633 C C . GLN A 1 81 ? 33.037 -1.482 -44.087 1.00 52.72 81 GLN A C 1
ATOM 635 O O . GLN A 1 81 ? 33.340 -0.571 -44.860 1.00 52.72 81 GLN A O 1
ATOM 640 N N . ARG A 1 82 ? 33.973 -2.170 -43.430 1.00 52.88 82 ARG A N 1
ATOM 641 C CA . ARG A 1 82 ? 35.379 -2.139 -43.830 1.00 52.88 82 ARG A CA 1
ATOM 642 C C . ARG A 1 82 ? 35.617 -3.236 -44.868 1.00 52.88 82 ARG A C 1
ATOM 644 O O . ARG A 1 82 ? 35.505 -4.408 -44.518 1.00 52.88 82 ARG A O 1
ATOM 651 N N . PRO A 1 83 ? 35.954 -2.892 -46.127 1.00 53.19 83 PRO A N 1
ATOM 652 C CA . PRO A 1 83 ? 36.366 -3.887 -47.105 1.00 53.19 83 PRO A CA 1
ATOM 653 C C . PRO A 1 83 ? 37.650 -4.552 -46.612 1.00 53.19 83 PRO A C 1
ATOM 655 O O . PRO A 1 83 ? 38.646 -3.882 -46.322 1.00 53.19 83 PRO A O 1
ATOM 658 N N . ILE A 1 84 ? 37.599 -5.871 -46.493 1.00 59.41 84 ILE A N 1
ATOM 659 C CA . ILE A 1 84 ? 38.719 -6.691 -46.052 1.00 59.41 84 ILE A CA 1
ATOM 660 C C . ILE A 1 84 ? 39.563 -6.954 -47.301 1.00 59.41 84 ILE A C 1
ATOM 662 O O . ILE A 1 84 ? 39.043 -7.370 -48.337 1.00 59.41 84 ILE A O 1
ATOM 666 N N . ARG A 1 85 ? 40.859 -6.634 -47.246 1.00 55.09 85 ARG A N 1
ATOM 667 C CA . ARG A 1 85 ? 41.794 -6.992 -48.319 1.00 55.09 85 ARG A CA 1
ATOM 668 C C . ARG A 1 85 ? 42.294 -8.403 -48.068 1.00 55.09 85 ARG A C 1
ATOM 670 O O . ARG A 1 85 ? 42.830 -8.675 -46.994 1.00 55.09 85 ARG A O 1
ATOM 677 N N . ASN A 1 86 ? 42.122 -9.277 -49.051 1.00 55.94 86 ASN A N 1
ATOM 678 C CA . ASN A 1 86 ? 42.684 -10.619 -48.996 1.00 55.94 86 ASN A CA 1
ATOM 679 C C . ASN A 1 86 ? 44.221 -10.571 -49.165 1.00 55.94 86 ASN A C 1
ATOM 681 O O . ASN A 1 86 ? 44.817 -9.531 -49.454 1.00 55.94 86 ASN A O 1
ATOM 685 N N . GLN A 1 87 ? 44.874 -11.718 -48.984 1.00 57.53 87 GLN A N 1
ATOM 686 C CA . GLN A 1 87 ? 46.337 -11.882 -49.033 1.00 57.53 87 GLN A CA 1
ATOM 687 C C . GLN A 1 87 ? 46.943 -11.583 -50.422 1.00 57.53 87 GLN A C 1
ATOM 689 O O . GLN A 1 87 ? 48.160 -11.496 -50.560 1.00 57.53 87 GLN A O 1
ATOM 694 N N . TYR A 1 88 ? 46.087 -11.407 -51.434 1.00 57.06 88 TYR A N 1
ATOM 695 C CA . TYR A 1 88 ? 46.426 -11.122 -52.826 1.00 57.06 88 TYR A CA 1
ATOM 696 C C . TYR A 1 88 ? 46.159 -9.654 -53.216 1.00 57.06 88 TYR A C 1
ATOM 698 O O . TYR A 1 88 ? 46.458 -9.253 -54.336 1.00 57.06 88 TYR A O 1
ATOM 706 N N . GLY A 1 89 ? 45.681 -8.819 -52.281 1.00 60.12 89 GLY A N 1
ATOM 707 C CA . GLY A 1 89 ? 45.505 -7.374 -52.470 1.00 60.12 89 GLY A CA 1
ATOM 708 C C . GLY A 1 89 ? 44.148 -6.947 -53.042 1.00 60.12 89 GLY A C 1
ATOM 709 O O . GLY A 1 89 ? 43.891 -5.737 -53.146 1.00 60.12 89 GLY A O 1
ATOM 710 N N . ASP A 1 90 ? 43.265 -7.901 -53.333 1.00 63.91 90 ASP A N 1
ATOM 711 C CA . ASP A 1 90 ? 41.937 -7.643 -53.878 1.00 63.91 90 ASP A CA 1
ATOM 712 C C . ASP A 1 90 ? 40.963 -7.195 -52.779 1.00 63.91 90 ASP A C 1
ATOM 714 O O . ASP A 1 90 ? 41.017 -7.643 -51.628 1.00 63.91 90 ASP A O 1
ATOM 718 N N . LYS A 1 91 ? 40.087 -6.243 -53.126 1.00 56.44 91 LYS A N 1
ATOM 719 C CA . LYS A 1 91 ? 39.016 -5.762 -52.243 1.00 56.44 91 LYS A CA 1
ATOM 720 C C . LYS A 1 91 ? 37.865 -6.760 -52.295 1.00 56.44 91 LYS A C 1
ATOM 722 O O . LYS A 1 91 ? 37.141 -6.780 -53.287 1.00 56.44 91 LYS A O 1
ATOM 727 N N . GLU A 1 92 ? 37.658 -7.520 -51.227 1.00 58.06 92 GLU A N 1
ATOM 728 C CA . GLU A 1 92 ? 36.447 -8.325 -51.088 1.00 58.06 92 GLU A CA 1
ATOM 729 C C . GLU A 1 92 ? 35.361 -7.557 -50.312 1.00 58.06 92 GLU A C 1
ATOM 731 O O . GLU A 1 92 ? 35.670 -6.809 -49.371 1.00 58.06 92 GLU A O 1
ATOM 736 N N . PRO A 1 93 ? 34.082 -7.680 -50.716 1.00 58.34 93 PRO A N 1
ATOM 737 C CA . PRO A 1 93 ? 32.969 -7.120 -49.962 1.00 58.34 93 PRO A CA 1
ATOM 738 C C . PRO A 1 93 ? 32.893 -7.762 -48.570 1.00 58.34 93 PRO A C 1
ATOM 740 O O . PRO A 1 93 ? 33.073 -8.964 -48.411 1.00 58.34 93 PRO A O 1
ATOM 743 N N . SER A 1 94 ? 32.579 -6.959 -47.551 1.00 56.72 94 SER A N 1
ATOM 744 C CA . SER A 1 94 ? 32.527 -7.394 -46.145 1.00 56.72 94 SER A CA 1
ATOM 745 C C . SER A 1 94 ? 31.314 -8.271 -45.797 1.00 56.72 94 SER A C 1
ATOM 747 O O . SER A 1 94 ? 31.107 -8.597 -44.631 1.00 56.72 94 SER A O 1
ATOM 749 N N . ILE A 1 95 ? 30.483 -8.619 -46.784 1.00 51.38 95 ILE A N 1
ATOM 750 C CA . ILE A 1 95 ? 29.376 -9.567 -46.661 1.00 51.38 95 ILE A CA 1
ATOM 751 C C . ILE A 1 95 ? 29.410 -10.482 -47.884 1.00 51.38 95 ILE A C 1
ATOM 753 O O . ILE A 1 95 ? 29.207 -10.016 -49.004 1.00 51.38 95 ILE A O 1
ATOM 757 N N . ASN A 1 96 ? 29.578 -11.783 -47.658 1.00 58.94 96 ASN A N 1
ATOM 758 C CA . ASN A 1 96 ? 29.211 -12.815 -48.620 1.00 58.94 96 ASN A CA 1
ATOM 759 C C . ASN A 1 96 ? 28.120 -13.679 -47.982 1.00 58.94 96 ASN A C 1
ATOM 761 O O . ASN A 1 96 ? 28.367 -14.433 -47.045 1.00 58.94 96 ASN A O 1
ATOM 765 N N . GLY A 1 97 ? 26.888 -13.517 -48.460 1.00 52.28 97 GLY A N 1
ATOM 766 C CA . GLY A 1 97 ? 25.737 -14.305 -48.036 1.00 52.28 97 GLY A CA 1
ATOM 767 C C . GLY A 1 97 ? 25.153 -15.030 -49.239 1.00 52.28 97 GLY A C 1
ATOM 768 O O . GLY A 1 97 ? 24.557 -14.404 -50.110 1.00 52.28 97 GLY A O 1
ATOM 769 N N . THR A 1 98 ? 25.309 -16.350 -49.291 1.00 55.88 98 THR A N 1
ATOM 770 C CA . THR A 1 98 ? 24.452 -17.208 -50.126 1.00 55.88 98 THR A CA 1
ATOM 771 C C . THR A 1 98 ? 23.293 -17.692 -49.255 1.00 55.88 98 THR A C 1
ATOM 773 O O . THR A 1 98 ? 23.449 -17.787 -48.042 1.00 55.88 98 THR A O 1
ATOM 776 N N . ASN A 1 99 ? 22.142 -18.011 -49.859 1.00 62.25 99 ASN A N 1
ATOM 777 C CA . ASN A 1 99 ? 20.828 -18.334 -49.258 1.00 62.25 99 ASN A CA 1
ATOM 778 C C . ASN A 1 99 ? 20.797 -19.388 -48.111 1.00 62.25 99 ASN A C 1
ATOM 780 O O . ASN A 1 99 ? 19.730 -19.772 -47.646 1.00 62.25 99 ASN A O 1
ATOM 784 N N . ARG A 1 100 ? 21.945 -19.911 -47.664 1.00 55.16 100 ARG A N 1
ATOM 785 C CA . ARG A 1 100 ? 22.081 -20.909 -46.594 1.00 55.16 100 ARG A CA 1
ATOM 786 C C . ARG A 1 100 ? 23.223 -20.665 -45.602 1.00 55.16 100 ARG A C 1
ATOM 788 O O . ARG A 1 100 ? 23.336 -21.456 -44.673 1.00 55.16 100 ARG A O 1
ATOM 795 N N . GLN A 1 101 ? 24.049 -19.630 -45.753 1.00 57.81 101 GLN A N 1
ATOM 796 C CA . GLN A 1 101 ? 25.136 -19.359 -44.805 1.00 57.81 101 GLN A CA 1
ATOM 797 C C . GLN A 1 101 ? 25.570 -17.897 -44.871 1.00 57.81 101 GLN A C 1
ATOM 799 O O . GLN A 1 101 ? 25.823 -17.363 -45.951 1.00 57.81 101 GLN A O 1
ATOM 804 N N . ILE A 1 102 ? 25.646 -17.272 -43.697 1.00 59.53 102 ILE A N 1
ATOM 805 C CA . ILE A 1 102 ? 26.248 -15.956 -43.507 1.00 59.53 102 ILE A CA 1
ATOM 806 C C . ILE A 1 102 ? 27.476 -16.186 -42.636 1.00 59.53 102 ILE A C 1
ATOM 808 O O . ILE A 1 102 ? 27.345 -16.590 -41.480 1.00 59.53 102 ILE A O 1
ATOM 812 N N . GLU A 1 103 ? 28.658 -15.986 -43.208 1.00 57.53 103 GLU A N 1
ATOM 813 C CA . GLU A 1 103 ? 29.924 -16.098 -42.492 1.00 57.53 103 GLU A CA 1
ATOM 814 C C . GLU A 1 103 ? 30.462 -14.686 -42.235 1.00 57.53 103 GLU A C 1
ATOM 816 O O . GLU A 1 103 ? 30.595 -13.879 -43.156 1.00 57.53 103 GLU A O 1
ATOM 821 N N . PHE A 1 104 ? 30.708 -14.363 -40.964 1.00 43.84 104 PHE A N 1
ATOM 822 C CA . PHE A 1 104 ? 31.219 -13.061 -40.541 1.00 43.84 104 PHE A CA 1
ATOM 823 C C . PHE A 1 104 ? 32.697 -13.185 -40.176 1.00 43.84 104 PHE A C 1
ATOM 825 O O . PHE A 1 104 ? 33.068 -14.037 -39.369 1.00 43.84 104 PHE A O 1
ATOM 832 N N . THR A 1 105 ? 33.532 -12.299 -40.722 1.00 51.53 105 THR A N 1
ATOM 833 C CA . THR A 1 105 ? 34.891 -12.098 -40.201 1.00 51.53 105 THR A CA 1
ATOM 834 C C . THR A 1 105 ? 34.807 -11.105 -39.047 1.00 51.53 105 THR A C 1
ATOM 836 O O . THR A 1 105 ? 34.387 -9.966 -39.248 1.00 51.53 105 THR A O 1
ATOM 839 N N . ARG A 1 106 ? 35.146 -11.571 -37.843 1.00 58.62 106 ARG A N 1
ATOM 840 C CA . ARG A 1 106 ? 35.234 -10.763 -36.619 1.00 58.62 106 ARG A CA 1
ATOM 841 C C . ARG A 1 106 ? 36.571 -10.034 -36.507 1.00 58.62 106 ARG A C 1
ATOM 843 O O . ARG A 1 106 ? 37.578 -10.607 -36.984 1.00 58.62 106 ARG A O 1
#

Radius of gyration: 43.77 Å; chains: 1; bounding box: 70×86×107 Å

Secondary 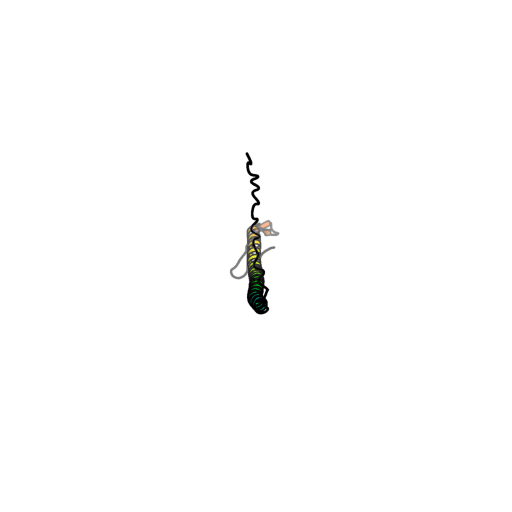structure (DSSP, 8-state):
-------------------PPPPHHHHHHHHHHHHHHHHHHHHHHHHHHHHHHHHHHHHHHHHHHHHHHHHHHHHHHT----PEEPTTS-EE-S--EETTEE----

pLDDT: mean 78.84, std 18.27, range [43.84, 98.56]

Sequence (106 aa):
MKERKTIYYGKVKLISGITVGFTLLELLVALAIFAVIAAMAYSGLNTILTARLQIEQQAEQLASLQRIFIKLGHDIEQYIQRPIRNQYGDKEPSINGTNRQIEFTR